Protein AF-A0A945YZU3-F1 (afdb_monomer)

Sequence (112 aa):
METIMIVDNDQYSHDFYNEMLEVTDYEVLSVYDGNEALSMLDGISPVLVVIDYLVLQNMALTISRTDGMCSGYIGNIPVIIAGNFSQQVIMVQTYLANRKHKKSQARFTCDT

Structure (mmCIF, N/CA/C/O backbone):
data_AF-A0A945YZU3-F1
#
_entry.id   AF-A0A945YZU3-F1
#
loop_
_atom_site.group_PDB
_atom_site.id
_atom_site.type_symbol
_atom_site.label_atom_id
_atom_site.label_alt_id
_atom_site.label_comp_id
_atom_site.label_asym_id
_atom_site.label_entity_id
_atom_site.label_seq_id
_atom_site.pdbx_PDB_ins_code
_atom_site.Cartn_x
_atom_site.Cartn_y
_atom_site.Cartn_z
_atom_site.occupancy
_atom_site.B_iso_or_equiv
_atom_site.auth_seq_id
_atom_site.auth_comp_id
_atom_site.auth_asym_id
_atom_site.auth_atom_id
_atom_site.pdbx_PDB_model_num
ATOM 1 N N . MET A 1 1 ? -5.868 -7.037 14.354 1.00 81.88 1 MET A N 1
ATOM 2 C CA . MET A 1 1 ? -5.514 -5.902 13.485 1.00 81.88 1 MET A CA 1
ATOM 3 C C . MET A 1 1 ? -5.880 -6.244 12.053 1.00 81.88 1 MET A C 1
ATOM 5 O O . MET A 1 1 ? -5.916 -7.428 11.729 1.00 81.88 1 MET A O 1
ATOM 9 N N . GLU A 1 2 ? -6.202 -5.247 11.229 1.00 93.88 2 GLU A N 1
ATOM 10 C CA . GLU A 1 2 ? -6.334 -5.431 9.775 1.00 93.88 2 GLU A CA 1
ATOM 11 C C . GLU A 1 2 ? -4.971 -5.168 9.112 1.00 93.88 2 GLU A C 1
ATOM 13 O O . GLU A 1 2 ? -4.250 -4.275 9.540 1.00 93.88 2 GLU A O 1
ATOM 18 N N . THR A 1 3 ? -4.603 -5.916 8.073 1.00 96.44 3 THR A N 1
ATOM 19 C CA . THR A 1 3 ? -3.285 -5.774 7.425 1.00 96.44 3 THR A CA 1
ATOM 20 C C . THR A 1 3 ? -3.387 -4.988 6.121 1.00 96.44 3 THR A C 1
ATOM 22 O O . THR A 1 3 ? -4.273 -5.254 5.305 1.00 96.44 3 THR A O 1
ATOM 25 N N . ILE A 1 4 ? -2.457 -4.062 5.895 1.00 97.25 4 ILE A N 1
ATOM 26 C CA . ILE A 1 4 ? -2.232 -3.388 4.614 1.00 97.25 4 ILE A CA 1
ATOM 27 C C . ILE A 1 4 ? -0.900 -3.886 4.062 1.00 97.25 4 ILE A C 1
ATOM 29 O O . ILE A 1 4 ? 0.132 -3.755 4.715 1.00 97.25 4 ILE A O 1
ATOM 33 N N . MET A 1 5 ? -0.922 -4.467 2.867 1.00 97.62 5 MET A N 1
ATOM 34 C CA . MET A 1 5 ? 0.294 -4.918 2.194 1.00 97.62 5 MET A CA 1
ATOM 35 C C . MET A 1 5 ? 0.854 -3.787 1.332 1.00 97.62 5 MET A C 1
ATOM 37 O O . MET A 1 5 ? 0.128 -3.243 0.499 1.00 97.62 5 MET A O 1
ATOM 41 N N . ILE A 1 6 ? 2.133 -3.472 1.506 1.00 97.44 6 ILE A N 1
ATOM 42 C CA . ILE A 1 6 ? 2.879 -2.520 0.680 1.00 97.44 6 ILE A CA 1
ATOM 43 C C . ILE A 1 6 ? 3.864 -3.321 -0.167 1.00 97.44 6 ILE A C 1
ATOM 45 O O . ILE A 1 6 ? 4.668 -4.076 0.373 1.00 97.44 6 ILE A O 1
ATOM 49 N N . VAL A 1 7 ? 3.772 -3.176 -1.486 1.00 95.75 7 VAL A N 1
ATOM 50 C CA . VAL A 1 7 ? 4.589 -3.877 -2.477 1.00 95.75 7 VAL A CA 1
ATOM 51 C C . VAL A 1 7 ? 5.430 -2.845 -3.215 1.00 95.75 7 VAL A C 1
ATOM 53 O O . VAL A 1 7 ? 4.964 -2.202 -4.158 1.00 95.75 7 VAL A O 1
ATOM 56 N N . ASP A 1 8 ? 6.654 -2.663 -2.743 1.00 95.50 8 ASP A N 1
ATOM 57 C CA . ASP A 1 8 ? 7.582 -1.631 -3.206 1.00 95.50 8 ASP A CA 1
ATOM 58 C C . ASP A 1 8 ? 9.017 -2.129 -2.993 1.00 95.50 8 ASP A C 1
ATOM 60 O O . ASP A 1 8 ? 9.299 -2.764 -1.978 1.00 95.50 8 ASP A O 1
ATOM 64 N N . ASN A 1 9 ? 9.929 -1.879 -3.929 1.00 95.00 9 ASN A N 1
ATOM 65 C CA . ASN A 1 9 ? 11.325 -2.291 -3.781 1.00 95.00 9 ASN A CA 1
ATOM 66 C C . ASN A 1 9 ? 12.188 -1.241 -3.056 1.00 95.00 9 ASN A C 1
ATOM 68 O O . ASN A 1 9 ? 13.370 -1.502 -2.816 1.00 95.00 9 ASN A O 1
ATOM 72 N N . ASP A 1 10 ? 11.618 -0.088 -2.691 1.00 95.38 10 ASP A N 1
ATOM 73 C CA . ASP A 1 10 ? 12.282 0.964 -1.921 1.00 95.38 10 ASP A CA 1
ATOM 74 C C . ASP A 1 10 ? 11.949 0.885 -0.417 1.00 95.38 10 ASP A C 1
ATOM 76 O O . ASP A 1 10 ? 10.794 0.992 0.002 1.00 95.38 10 ASP A O 1
ATOM 80 N N . GLN A 1 11 ? 12.985 0.760 0.423 1.00 96.44 11 GLN A N 1
ATOM 81 C CA . GLN A 1 11 ? 12.876 0.775 1.889 1.00 96.44 11 GLN A CA 1
ATOM 82 C C . GLN A 1 11 ? 12.208 2.058 2.407 1.00 96.44 11 GLN A C 1
ATOM 84 O O . GLN A 1 11 ? 11.461 2.001 3.382 1.00 96.44 11 GLN A O 1
ATOM 89 N N . TYR A 1 12 ? 12.431 3.202 1.751 1.00 96.00 12 TYR A N 1
ATOM 90 C CA . TYR A 1 12 ? 11.843 4.476 2.172 1.00 96.00 12 TYR A CA 1
ATOM 91 C C . TYR A 1 12 ? 10.308 4.427 2.200 1.00 96.00 12 TYR A C 1
ATOM 93 O O . TYR A 1 12 ? 9.680 4.934 3.130 1.00 96.00 12 TYR A O 1
ATOM 101 N N . SER A 1 13 ? 9.708 3.786 1.194 1.00 95.25 13 SER A N 1
ATOM 102 C CA . SER A 1 13 ? 8.258 3.614 1.082 1.00 95.25 13 SER A CA 1
ATOM 103 C C . SER A 1 13 ? 7.724 2.806 2.266 1.00 95.25 13 SER A C 1
ATOM 105 O O . SER A 1 13 ? 6.774 3.216 2.937 1.00 95.25 13 SER A O 1
ATOM 107 N N . HIS A 1 14 ? 8.400 1.704 2.602 1.00 97.12 14 HIS A N 1
ATOM 108 C CA . HIS A 1 14 ? 8.049 0.866 3.749 1.00 97.12 14 HIS A CA 1
ATOM 109 C C . HIS A 1 14 ? 8.159 1.609 5.074 1.00 97.12 14 HIS A C 1
ATOM 111 O O . HIS A 1 14 ? 7.229 1.539 5.879 1.00 97.12 14 HIS A O 1
ATOM 117 N N . ASP A 1 15 ? 9.254 2.332 5.300 1.00 98.00 15 ASP A N 1
ATOM 118 C CA . ASP A 1 15 ? 9.456 3.103 6.531 1.00 98.00 15 ASP A CA 1
ATOM 119 C C . ASP A 1 15 ? 8.351 4.154 6.696 1.00 98.00 15 ASP A C 1
ATOM 121 O O . ASP A 1 15 ? 7.732 4.251 7.758 1.00 98.00 15 ASP A O 1
ATOM 125 N N . PHE A 1 16 ? 8.027 4.869 5.614 1.00 97.56 16 PHE A N 1
ATOM 126 C CA . PHE A 1 16 ? 6.959 5.863 5.612 1.00 97.56 16 PHE A CA 1
ATOM 127 C C . PHE A 1 16 ? 5.594 5.255 5.947 1.00 97.56 16 PHE A C 1
ATOM 129 O O . PHE A 1 16 ? 4.863 5.806 6.770 1.00 97.56 16 PHE A O 1
ATOM 136 N N . TYR A 1 17 ? 5.215 4.136 5.319 1.00 97.31 17 TYR A N 1
ATOM 137 C CA . TYR A 1 17 ? 3.915 3.517 5.590 1.00 97.31 17 TYR A CA 1
ATOM 138 C C . TYR A 1 17 ? 3.823 2.974 7.016 1.00 97.31 17 TYR A C 1
ATOM 140 O O . TYR A 1 17 ? 2.761 3.101 7.628 1.00 97.31 17 TYR A O 1
ATOM 148 N N . ASN A 1 18 ? 4.914 2.416 7.551 1.00 97.38 18 ASN A N 1
ATOM 149 C CA . ASN A 1 18 ? 4.976 1.990 8.948 1.00 97.38 18 ASN A CA 1
ATOM 150 C C . ASN A 1 18 ? 4.749 3.175 9.895 1.00 97.38 18 ASN A C 1
ATOM 152 O O . ASN A 1 18 ? 3.865 3.094 10.743 1.00 97.38 18 ASN A O 1
ATOM 156 N N . GLU A 1 19 ? 5.457 4.294 9.707 1.00 97.44 19 GLU A N 1
ATOM 157 C CA . GLU A 1 19 ? 5.277 5.506 10.523 1.00 97.44 19 GLU A CA 1
ATOM 158 C C . GLU A 1 19 ? 3.860 6.089 10.373 1.00 97.44 19 GLU A C 1
ATOM 160 O O . GLU A 1 19 ? 3.184 6.389 11.359 1.00 97.44 19 GLU A O 1
ATOM 165 N N . MET A 1 20 ? 3.360 6.203 9.138 1.00 95.38 20 MET A N 1
ATOM 166 C CA . MET A 1 20 ? 2.036 6.768 8.855 1.00 95.38 20 MET A CA 1
ATOM 167 C C . MET A 1 20 ? 0.904 5.964 9.517 1.00 95.38 20 MET A C 1
ATOM 169 O O . MET A 1 20 ? -0.130 6.536 9.880 1.00 95.38 20 MET A O 1
ATOM 173 N N . LEU A 1 21 ? 1.066 4.645 9.638 1.00 95.31 21 LEU A N 1
ATOM 174 C CA . LEU A 1 21 ? 0.030 3.737 10.133 1.00 95.31 21 LEU A CA 1
ATOM 175 C C . LEU A 1 21 ? 0.249 3.271 11.576 1.00 95.31 21 LEU A C 1
ATOM 177 O O . LEU A 1 21 ? -0.672 2.677 12.136 1.00 95.31 21 LEU A O 1
ATOM 181 N N . GLU A 1 22 ? 1.378 3.609 12.203 1.00 94.50 22 GLU A N 1
ATOM 182 C CA . GLU A 1 22 ? 1.741 3.213 13.574 1.00 94.50 22 GLU A CA 1
ATOM 183 C C . GLU A 1 22 ? 0.645 3.541 14.604 1.00 94.50 22 GLU A C 1
ATOM 185 O O . GLU A 1 22 ? 0.366 2.762 15.513 1.00 94.50 22 GLU A O 1
ATOM 190 N N . VAL A 1 23 ? -0.027 4.685 14.441 1.00 90.94 23 VAL A N 1
ATOM 191 C CA . VAL A 1 23 ? -1.084 5.170 15.350 1.00 90.94 23 VAL A CA 1
ATOM 192 C C . VAL A 1 23 ? -2.493 4.704 14.962 1.00 90.94 23 VAL A C 1
ATOM 194 O O . VAL A 1 23 ? -3.494 5.285 15.395 1.00 90.94 23 VAL A O 1
ATOM 197 N N . THR A 1 24 ? -2.601 3.698 14.096 1.00 90.62 24 THR A N 1
ATOM 198 C CA . THR A 1 24 ? -3.874 3.177 13.584 1.00 90.62 24 THR A CA 1
ATOM 199 C C . THR A 1 24 ? -4.070 1.706 13.948 1.00 90.62 24 THR A C 1
ATOM 201 O O . THR A 1 24 ? -3.160 1.044 14.425 1.00 90.62 24 THR A O 1
ATOM 204 N N . ASP A 1 25 ? -5.263 1.164 13.687 1.00 91.75 25 ASP A N 1
ATOM 205 C CA . ASP A 1 25 ? -5.560 -0.264 13.886 1.00 91.75 25 ASP A CA 1
ATOM 206 C C . ASP A 1 25 ? -5.105 -1.145 12.699 1.00 91.75 25 ASP A C 1
ATOM 208 O O . ASP A 1 25 ? -5.605 -2.266 12.516 1.00 91.75 25 ASP A O 1
ATOM 212 N N . TYR A 1 26 ? -4.202 -0.622 11.862 1.00 94.94 26 TYR A N 1
ATOM 213 C CA . TYR A 1 26 ? -3.655 -1.308 10.698 1.00 94.94 26 TYR A CA 1
ATOM 214 C C . TYR A 1 26 ? -2.206 -1.724 10.934 1.00 94.94 26 TYR A C 1
ATOM 216 O O . TYR A 1 26 ? -1.389 -0.924 11.375 1.00 94.94 26 TYR A O 1
ATOM 224 N N . GLU A 1 27 ? -1.882 -2.960 10.573 1.00 96.12 27 GLU A N 1
ATOM 225 C CA . GLU A 1 27 ? -0.499 -3.431 10.475 1.00 96.12 27 GLU A CA 1
ATOM 226 C C . GLU A 1 27 ? -0.010 -3.316 9.034 1.00 96.12 27 GLU A C 1
ATOM 228 O O . GLU A 1 27 ? -0.741 -3.644 8.094 1.00 96.12 27 GLU A O 1
ATOM 233 N N . VAL A 1 28 ? 1.239 -2.892 8.862 1.00 97.38 28 VAL A N 1
ATOM 234 C CA . VAL A 1 28 ? 1.902 -2.851 7.558 1.00 97.38 28 VAL A CA 1
ATOM 235 C C . VAL A 1 28 ? 2.636 -4.163 7.321 1.00 97.38 28 VAL A C 1
ATOM 237 O O .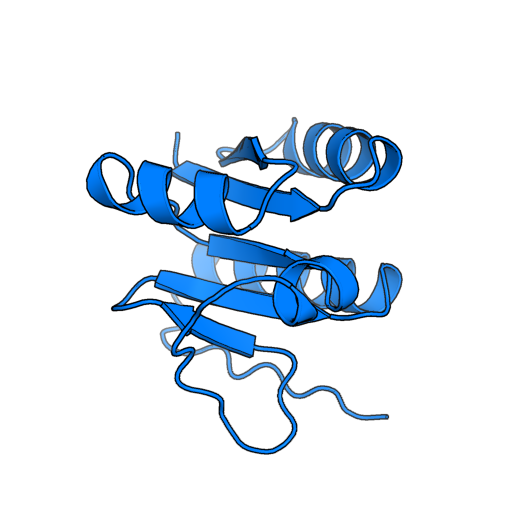 VAL A 1 28 ? 3.464 -4.582 8.126 1.00 97.38 28 VAL A O 1
ATOM 240 N N . LEU A 1 29 ? 2.344 -4.803 6.192 1.00 97.75 29 LEU A N 1
ATOM 241 C CA . LEU A 1 29 ? 3.128 -5.911 5.665 1.00 97.75 29 LEU A CA 1
ATOM 242 C C . LEU A 1 29 ? 3.967 -5.411 4.489 1.00 97.75 29 LEU A C 1
ATOM 244 O O . LEU A 1 29 ? 3.442 -5.183 3.399 1.00 97.75 29 LEU A O 1
ATOM 248 N N . SER A 1 30 ? 5.265 -5.257 4.724 1.00 97.56 30 SER A N 1
ATOM 249 C CA . SER A 1 30 ? 6.245 -4.862 3.714 1.00 97.56 30 SER A CA 1
ATOM 250 C C . SER A 1 30 ? 6.664 -6.049 2.853 1.00 97.56 30 SER A C 1
ATOM 252 O O . SER A 1 30 ? 7.171 -7.042 3.373 1.00 97.56 30 SER A O 1
ATOM 254 N N . VAL A 1 31 ? 6.487 -5.930 1.539 1.00 97.06 31 VAL A N 1
ATOM 255 C CA . VAL A 1 31 ? 6.923 -6.919 0.548 1.00 97.06 31 VAL A CA 1
ATOM 256 C C . VAL A 1 31 ? 7.705 -6.208 -0.555 1.00 97.06 31 VAL A C 1
ATOM 258 O O . VAL A 1 31 ? 7.276 -5.170 -1.053 1.00 97.06 31 VAL A O 1
ATOM 261 N N . TYR A 1 32 ? 8.861 -6.753 -0.935 1.00 95.25 32 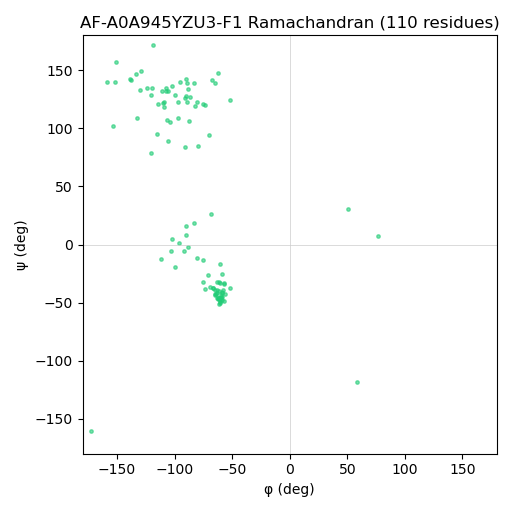TYR A N 1
ATOM 262 C CA . TYR A 1 32 ? 9.785 -6.100 -1.877 1.00 95.25 32 TYR A CA 1
ATOM 263 C C . TYR A 1 32 ? 9.674 -6.626 -3.307 1.00 95.25 32 TYR A C 1
ATOM 265 O O . TYR A 1 32 ? 10.093 -5.959 -4.253 1.00 95.25 32 TYR A O 1
ATOM 273 N N . ASP A 1 33 ? 9.100 -7.817 -3.468 1.00 92.06 33 ASP A N 1
ATOM 274 C CA . ASP A 1 33 ? 8.923 -8.476 -4.753 1.00 92.06 33 ASP A CA 1
ATOM 275 C C . ASP A 1 33 ? 7.440 -8.727 -5.043 1.00 92.06 33 ASP A C 1
ATOM 277 O O . ASP A 1 33 ? 6.678 -9.210 -4.202 1.00 92.06 33 ASP A O 1
ATOM 281 N N . GLY A 1 34 ? 7.020 -8.418 -6.269 1.00 88.94 34 GLY A N 1
ATOM 282 C CA . GLY A 1 34 ? 5.636 -8.612 -6.682 1.00 88.94 34 GLY A CA 1
ATOM 283 C C . GLY A 1 34 ? 5.205 -10.084 -6.669 1.00 88.94 34 GLY A C 1
ATOM 284 O O . GLY A 1 34 ? 4.094 -10.398 -6.258 1.00 88.94 34 GLY A O 1
ATOM 285 N N . ASN A 1 35 ? 6.054 -11.024 -7.080 1.00 88.69 35 ASN A N 1
ATOM 286 C CA . ASN A 1 35 ? 5.665 -12.438 -7.121 1.00 88.69 35 ASN A CA 1
ATOM 287 C C . ASN A 1 35 ? 5.633 -13.059 -5.715 1.00 88.69 35 ASN A C 1
ATOM 289 O O . ASN A 1 35 ? 4.778 -13.907 -5.434 1.00 88.69 35 ASN A O 1
ATOM 293 N N . GLU A 1 36 ? 6.508 -12.605 -4.814 1.00 92.06 36 GLU A N 1
ATOM 294 C CA . GLU A 1 36 ? 6.406 -12.905 -3.382 1.00 92.06 36 GLU A CA 1
ATOM 295 C C . GLU A 1 36 ? 5.067 -12.416 -2.818 1.00 92.06 36 GLU A C 1
ATOM 297 O O . GLU A 1 36 ? 4.351 -13.198 -2.187 1.00 92.06 36 GLU A O 1
ATOM 302 N N . ALA A 1 37 ? 4.675 -11.174 -3.125 1.00 92.62 37 ALA A N 1
ATOM 303 C CA . ALA A 1 37 ? 3.397 -10.620 -2.686 1.00 92.62 37 ALA A CA 1
ATOM 304 C C . ALA A 1 37 ? 2.214 -11.495 -3.133 1.00 92.62 37 ALA A C 1
ATOM 306 O O . ALA A 1 37 ? 1.341 -11.791 -2.320 1.00 92.62 37 ALA A O 1
ATOM 307 N N . LEU A 1 38 ? 2.210 -11.991 -4.378 1.00 89.19 38 LEU A N 1
ATOM 308 C CA . LEU A 1 38 ? 1.177 -12.928 -4.851 1.00 89.19 38 LEU A CA 1
ATOM 309 C C . LEU A 1 38 ? 1.142 -14.224 -4.075 1.00 89.19 38 LEU A C 1
ATOM 311 O O . LEU A 1 38 ? 0.068 -14.669 -3.686 1.00 89.19 38 LEU A O 1
ATOM 315 N N . SER A 1 39 ? 2.313 -14.815 -3.863 1.00 90.62 39 SER A N 1
ATOM 316 C CA . SER A 1 39 ? 2.428 -16.092 -3.166 1.00 90.62 39 SER A CA 1
ATOM 317 C C . SER A 1 39 ? 1.910 -15.976 -1.730 1.00 90.62 39 SER A C 1
ATOM 319 O O . SER A 1 39 ? 1.328 -16.917 -1.197 1.00 90.62 39 SER A O 1
ATOM 321 N N . MET A 1 40 ? 2.073 -14.806 -1.105 1.00 93.50 40 MET A N 1
ATOM 322 C CA . MET A 1 40 ? 1.527 -14.541 0.223 1.00 93.50 40 MET A CA 1
ATOM 323 C C . MET A 1 40 ? -0.004 -14.437 0.226 1.00 93.50 40 MET A C 1
ATOM 325 O O . MET A 1 40 ? -0.628 -14.919 1.172 1.00 93.50 40 MET A O 1
ATOM 329 N N . LEU A 1 41 ? -0.631 -13.871 -0.813 1.00 90.94 41 LEU A N 1
ATOM 330 C CA . LEU A 1 41 ? -2.092 -13.673 -0.868 1.00 90.94 41 LEU A CA 1
ATOM 331 C C . LEU A 1 41 ? -2.914 -14.975 -0.779 1.00 90.94 41 LEU A C 1
ATOM 333 O O . LEU A 1 41 ? -4.097 -14.914 -0.452 1.00 90.94 41 LEU A O 1
ATOM 337 N N . ASP A 1 42 ? -2.306 -16.144 -0.993 1.00 85.75 42 ASP A N 1
ATOM 338 C CA . ASP A 1 42 ? -2.961 -17.443 -0.780 1.00 85.75 42 ASP A CA 1
ATOM 339 C C . ASP A 1 42 ? -3.179 -17.773 0.712 1.00 85.75 42 ASP A C 1
ATOM 341 O O . ASP A 1 42 ? -4.086 -18.531 1.063 1.00 85.75 42 ASP A O 1
ATOM 345 N N . GLY A 1 43 ? -2.355 -17.212 1.604 1.00 88.25 43 GLY A N 1
ATOM 346 C CA . GLY A 1 43 ? -2.390 -17.461 3.051 1.00 88.25 43 GLY A CA 1
ATOM 347 C C . GLY A 1 43 ? -2.829 -16.264 3.894 1.00 88.25 43 GLY A C 1
ATOM 348 O O . GLY A 1 43 ? -3.129 -16.431 5.078 1.00 88.25 43 GLY A O 1
ATOM 349 N N . ILE A 1 44 ? -2.881 -15.067 3.306 1.00 91.00 44 ILE A N 1
ATOM 350 C CA . ILE A 1 44 ? -3.275 -13.831 3.988 1.00 91.00 44 ILE A CA 1
ATOM 351 C C . ILE A 1 44 ? -4.352 -13.074 3.211 1.00 91.00 44 ILE A C 1
ATOM 353 O O . ILE A 1 44 ? -4.404 -13.091 1.989 1.00 91.00 44 ILE A O 1
ATOM 357 N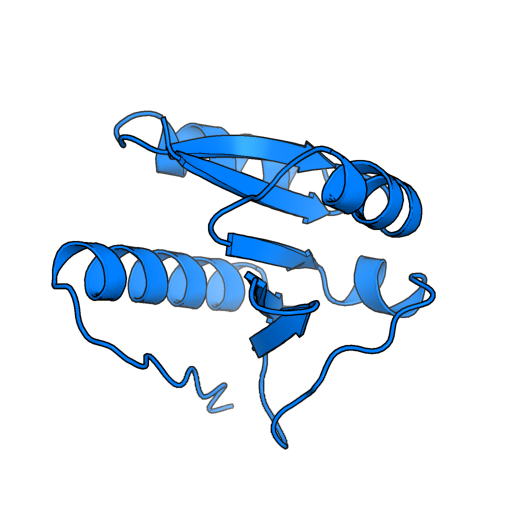 N . SER A 1 45 ? -5.216 -12.359 3.930 1.00 91.31 45 SER A N 1
ATOM 358 C CA . SER A 1 45 ? -6.243 -11.487 3.342 1.00 91.31 45 SER A CA 1
ATOM 359 C C . SER A 1 45 ? -6.042 -10.048 3.813 1.00 91.31 45 SER A C 1
ATOM 361 O O . SER A 1 45 ? -6.737 -9.608 4.734 1.00 91.31 45 SER A O 1
ATOM 363 N N . PRO A 1 46 ? -5.080 -9.308 3.226 1.00 95.50 46 PRO A N 1
ATOM 364 C CA . PRO A 1 46 ? -4.938 -7.890 3.508 1.00 95.50 46 PRO A CA 1
ATOM 365 C C . PRO A 1 46 ? -6.200 -7.140 3.072 1.00 95.50 46 PRO A C 1
ATOM 367 O O . PRO A 1 46 ? -6.864 -7.492 2.096 1.00 95.50 46 PRO A O 1
ATOM 370 N N . VAL A 1 47 ? -6.536 -6.077 3.797 1.00 94.81 47 VAL A N 1
ATOM 371 C CA . VAL A 1 47 ? -7.714 -5.252 3.491 1.00 94.81 47 VAL A CA 1
ATOM 372 C C . VAL A 1 47 ? -7.456 -4.245 2.375 1.00 94.81 47 VAL A C 1
ATOM 374 O O . VAL A 1 47 ? -8.398 -3.610 1.898 1.00 94.81 47 VAL A O 1
ATOM 377 N N . LEU A 1 48 ? -6.190 -4.079 1.997 1.00 95.00 48 LEU A N 1
ATOM 378 C CA . LEU A 1 48 ? -5.700 -3.250 0.906 1.00 95.00 48 LEU A CA 1
ATOM 379 C C . LEU A 1 48 ? -4.306 -3.745 0.501 1.00 95.00 48 LEU A C 1
ATOM 381 O O . LEU A 1 48 ? -3.482 -4.039 1.370 1.00 95.00 48 LEU A O 1
ATOM 385 N N . VAL A 1 49 ? -4.042 -3.778 -0.803 1.00 94.56 49 VAL A N 1
ATOM 386 C CA . VAL A 1 49 ? -2.686 -3.902 -1.353 1.00 94.56 49 VAL A CA 1
ATOM 387 C C . VAL A 1 49 ? -2.314 -2.581 -2.021 1.00 94.56 49 VAL A C 1
ATOM 389 O O . VAL A 1 49 ? -3.092 -2.027 -2.797 1.00 94.56 49 VAL A O 1
ATOM 392 N N . VAL A 1 50 ? -1.129 -2.068 -1.727 1.00 95.00 50 VAL A N 1
ATOM 393 C CA . VAL A 1 50 ? -0.563 -0.874 -2.354 1.00 95.00 50 VAL A CA 1
ATOM 394 C C . VAL A 1 50 ? 0.663 -1.318 -3.134 1.00 95.00 50 VAL A C 1
ATOM 396 O O . VAL A 1 50 ? 1.557 -1.916 -2.553 1.00 95.00 50 VAL A O 1
ATOM 399 N N . ILE A 1 51 ? 0.690 -1.078 -4.441 1.00 93.19 51 ILE A N 1
ATOM 400 C CA . ILE A 1 51 ? 1.762 -1.540 -5.327 1.00 93.19 51 ILE A CA 1
ATOM 401 C C . ILE A 1 51 ? 2.407 -0.327 -5.993 1.00 93.19 51 ILE A C 1
ATOM 403 O O . ILE A 1 51 ? 1.710 0.505 -6.590 1.00 93.19 51 ILE A O 1
ATOM 407 N N . ASP A 1 52 ? 3.731 -0.227 -5.915 1.00 92.12 52 ASP A N 1
ATOM 408 C CA . ASP A 1 52 ? 4.486 0.699 -6.753 1.00 92.12 52 ASP A CA 1
ATOM 409 C C . ASP A 1 52 ? 4.365 0.308 -8.238 1.00 92.12 52 ASP A C 1
ATOM 411 O O . ASP A 1 52 ? 4.401 -0.866 -8.625 1.00 92.12 52 ASP A O 1
ATOM 415 N N . TYR A 1 53 ? 4.202 1.305 -9.105 1.00 87.69 53 TYR A N 1
ATOM 416 C CA . TYR A 1 53 ? 3.978 1.059 -10.529 1.00 87.69 53 TYR A CA 1
ATOM 417 C C . TYR A 1 53 ? 5.156 0.353 -11.217 1.00 87.69 53 TYR A C 1
ATOM 419 O O . TYR A 1 53 ? 4.923 -0.427 -12.146 1.00 87.69 53 TYR A O 1
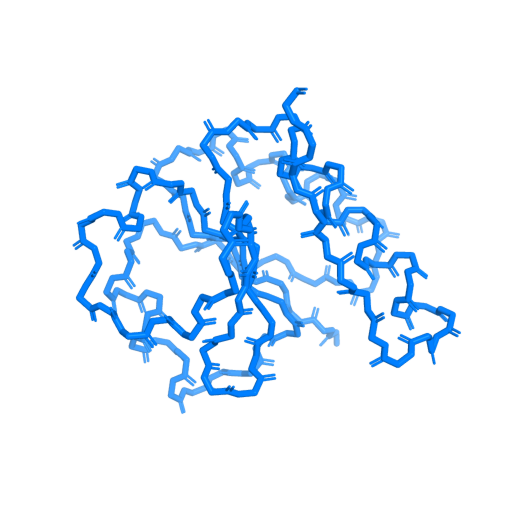ATOM 427 N N . LEU A 1 54 ? 6.399 0.599 -10.792 1.00 87.81 54 LEU A N 1
ATOM 428 C CA . LEU A 1 54 ? 7.578 -0.052 -11.366 1.00 87.81 54 LEU A CA 1
ATOM 429 C C . LEU A 1 54 ? 7.674 -1.511 -10.918 1.00 87.81 54 LEU A C 1
ATOM 431 O O . LEU A 1 54 ? 7.999 -2.371 -11.740 1.00 87.81 54 LEU A O 1
ATOM 435 N N . VAL A 1 55 ? 7.329 -1.818 -9.664 1.00 89.38 55 VAL A N 1
ATOM 436 C CA . VAL A 1 55 ? 7.252 -3.213 -9.197 1.00 89.38 55 VAL A CA 1
ATOM 437 C C . VAL A 1 55 ? 6.164 -3.980 -9.949 1.00 89.38 55 VAL A C 1
ATOM 439 O O . VAL A 1 55 ? 6.411 -5.089 -10.427 1.00 89.38 55 VAL A O 1
ATOM 442 N N . LEU A 1 56 ? 4.991 -3.367 -10.155 1.00 86.69 56 LEU A N 1
ATOM 443 C CA . LEU A 1 56 ? 3.891 -3.996 -10.890 1.00 86.69 56 LEU A CA 1
ATOM 444 C C . LEU A 1 56 ? 4.275 -4.409 -12.318 1.00 86.69 56 LEU A C 1
ATOM 446 O O . LEU A 1 56 ? 3.835 -5.459 -12.780 1.00 86.69 56 LEU A O 1
ATOM 450 N N . GLN A 1 57 ? 5.065 -3.603 -13.035 1.00 81.44 57 GLN A N 1
ATOM 451 C CA . GLN A 1 57 ? 5.462 -3.928 -14.415 1.00 81.44 57 GLN A CA 1
ATOM 452 C C . GLN A 1 57 ? 6.220 -5.257 -14.524 1.00 81.44 57 GLN A C 1
ATOM 454 O O . GLN A 1 57 ? 6.181 -5.896 -15.574 1.00 81.44 57 GLN A O 1
ATOM 459 N N . ASN A 1 58 ? 6.878 -5.678 -13.444 1.00 76.19 58 ASN A N 1
ATOM 460 C CA . ASN A 1 58 ? 7.664 -6.908 -13.382 1.00 76.19 58 ASN A CA 1
ATOM 461 C C . ASN A 1 58 ? 6.880 -8.093 -12.787 1.00 76.19 58 ASN A C 1
ATOM 463 O O . ASN A 1 58 ? 7.420 -9.189 -12.637 1.00 76.19 58 ASN A O 1
ATOM 467 N N . MET A 1 59 ? 5.610 -7.883 -12.441 1.00 79.62 59 MET A N 1
ATOM 468 C CA . MET A 1 59 ? 4.763 -8.834 -11.732 1.00 79.62 59 MET A CA 1
ATOM 469 C C . MET A 1 59 ? 3.837 -9.558 -12.717 1.00 79.62 59 MET A C 1
ATOM 471 O O . MET A 1 59 ? 3.125 -8.930 -13.504 1.00 79.62 59 MET A O 1
ATOM 475 N N . ALA A 1 60 ? 3.813 -10.892 -12.679 1.00 68.50 60 ALA A N 1
ATOM 476 C CA . ALA A 1 60 ? 2.960 -11.687 -13.563 1.00 68.50 60 ALA A CA 1
ATOM 477 C C . ALA A 1 60 ? 1.513 -11.711 -13.036 1.00 68.50 60 ALA A C 1
ATOM 479 O O . ALA A 1 60 ? 1.117 -12.625 -12.316 1.00 68.50 60 ALA A O 1
ATOM 480 N N . LEU A 1 61 ? 0.721 -10.687 -13.370 1.00 68.25 61 LEU A N 1
ATOM 481 C CA . LEU A 1 61 ? -0.596 -10.478 -12.767 1.00 68.25 61 LEU A CA 1
ATOM 482 C C . LEU A 1 61 ? -1.727 -10.153 -13.746 1.00 68.25 61 LEU A C 1
ATOM 484 O O . LEU A 1 61 ? -1.555 -9.410 -14.707 1.00 68.25 61 LEU A O 1
ATOM 488 N N . THR A 1 62 ? -2.935 -10.614 -13.400 1.00 65.00 62 THR A N 1
ATOM 489 C CA . THR A 1 62 ? -4.201 -10.150 -13.993 1.00 65.00 62 THR A CA 1
ATOM 490 C C . THR A 1 62 ? -4.932 -9.263 -12.987 1.00 65.00 62 THR A C 1
ATOM 492 O O . THR A 1 62 ? -5.725 -9.744 -12.181 1.00 65.00 62 THR A O 1
ATOM 495 N N . ILE A 1 63 ? -4.658 -7.957 -13.007 1.00 68.19 63 ILE A N 1
ATOM 496 C CA . ILE A 1 63 ? -5.450 -6.980 -12.248 1.00 68.19 63 ILE A CA 1
ATOM 497 C C . ILE A 1 63 ? -6.639 -6.570 -13.109 1.00 68.19 63 ILE A C 1
ATOM 499 O O . ILE A 1 63 ? -6.464 -6.119 -14.243 1.00 68.19 63 ILE A O 1
ATOM 503 N N . SER A 1 64 ? -7.848 -6.678 -12.558 1.00 63.78 64 SER A N 1
ATOM 504 C CA . SER A 1 64 ? -9.024 -6.061 -13.174 1.00 63.78 64 SER A CA 1
ATOM 505 C C . SER A 1 64 ? -8.905 -4.540 -13.034 1.00 63.78 64 SER A C 1
ATOM 507 O O . SER A 1 64 ? -9.197 -3.956 -11.990 1.00 63.78 64 SER A O 1
ATOM 509 N N . ARG A 1 65 ? -8.357 -3.901 -14.071 1.00 61.50 65 ARG A N 1
ATOM 510 C CA . ARG A 1 65 ? -8.178 -2.449 -14.129 1.00 61.50 65 ARG A CA 1
ATOM 511 C C . ARG A 1 65 ? -9.464 -1.781 -14.593 1.00 61.50 65 ARG A C 1
ATOM 513 O O . ARG A 1 65 ? -10.112 -2.243 -15.527 1.00 61.50 65 ARG A O 1
ATOM 520 N N . THR A 1 66 ? -9.794 -0.661 -13.971 1.00 54.56 66 THR A N 1
ATOM 521 C CA . THR A 1 66 ? -10.721 0.322 -14.534 1.00 54.56 66 THR A CA 1
ATOM 522 C C . THR A 1 66 ? -9.934 1.323 -15.382 1.00 54.56 66 THR A C 1
ATOM 524 O O . THR A 1 66 ? -8.828 1.712 -15.005 1.00 54.56 66 THR A O 1
ATOM 527 N N . ASP A 1 67 ? -10.474 1.709 -16.542 1.00 47.22 67 ASP A N 1
ATOM 528 C CA . ASP A 1 67 ? -9.784 2.578 -17.506 1.00 47.22 67 ASP A CA 1
ATOM 529 C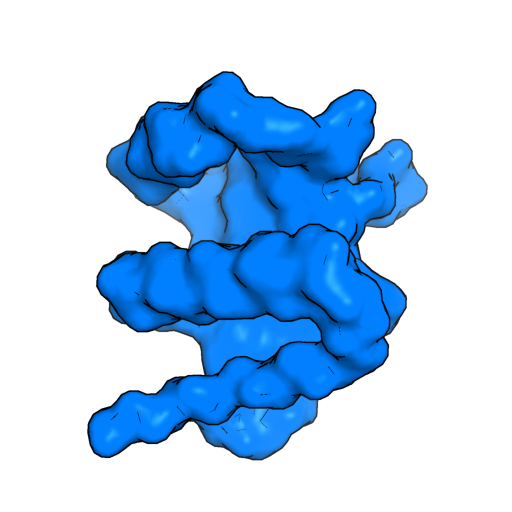 C . ASP A 1 67 ? -9.254 3.862 -16.842 1.00 47.22 67 ASP A C 1
ATOM 531 O O . ASP A 1 67 ? -9.998 4.593 -16.188 1.00 47.22 67 ASP A O 1
ATOM 535 N N . GLY A 1 68 ? -7.947 4.110 -16.988 1.00 54.16 68 GLY A N 1
ATOM 536 C CA . GLY A 1 68 ? -7.258 5.292 -16.454 1.00 54.16 68 GLY A CA 1
ATOM 537 C C . GLY A 1 68 ? -6.955 5.286 -14.949 1.00 54.16 68 GLY A C 1
ATOM 538 O O . GLY A 1 68 ? -6.514 6.308 -14.430 1.00 54.16 68 GLY A O 1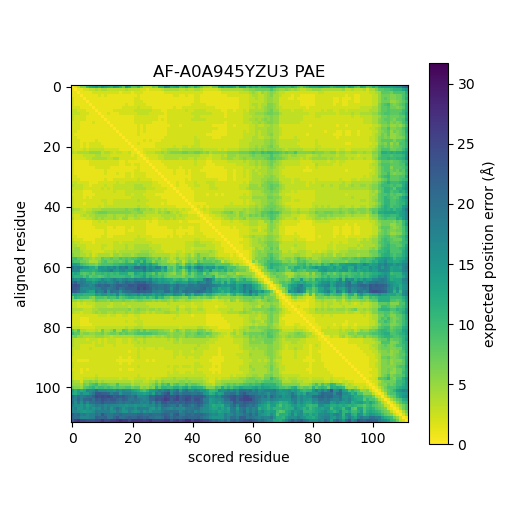
ATOM 539 N N . MET A 1 69 ? -7.182 4.187 -14.221 1.00 57.66 69 MET A N 1
ATOM 540 C CA . MET A 1 69 ? -7.160 4.228 -12.754 1.00 57.66 69 MET A CA 1
ATOM 541 C C . MET A 1 69 ? -5.922 3.599 -12.113 1.00 57.66 69 MET A C 1
ATOM 543 O O . MET A 1 69 ? -5.571 2.446 -12.355 1.00 57.66 69 MET A O 1
ATOM 547 N N . CYS A 1 70 ? -5.351 4.344 -11.168 1.00 66.50 70 CYS A N 1
ATOM 548 C CA . CYS A 1 70 ? -4.376 3.904 -10.174 1.00 66.50 70 CYS A CA 1
ATOM 549 C C . CYS A 1 70 ? -4.972 2.937 -9.130 1.00 66.50 70 CYS A C 1
ATOM 551 O O . CYS A 1 70 ? -4.558 2.921 -7.974 1.00 66.50 70 CYS A O 1
ATOM 553 N N . SER A 1 71 ? -6.026 2.196 -9.473 1.00 74.12 71 SER A N 1
ATOM 554 C CA . SER A 1 71 ? -6.689 1.260 -8.569 1.00 74.12 71 SER A CA 1
ATOM 555 C C . SER A 1 71 ? -7.317 0.093 -9.330 1.00 74.12 71 SER A C 1
ATOM 557 O O . SER A 1 71 ? -7.578 0.181 -10.531 1.00 74.12 71 SER A O 1
ATOM 559 N N . GLY A 1 72 ? -7.526 -1.020 -8.636 1.00 81.38 72 GLY A N 1
ATOM 560 C CA . GLY A 1 72 ? -8.105 -2.238 -9.193 1.00 81.38 72 GLY A CA 1
ATOM 561 C C . GLY A 1 72 ? -8.373 -3.271 -8.108 1.00 81.38 72 GLY A C 1
ATOM 562 O O . GLY A 1 72 ? -8.448 -2.930 -6.927 1.00 81.38 72 GLY A O 1
ATOM 563 N N . TYR A 1 73 ? -8.506 -4.533 -8.511 1.00 83.31 73 TYR A N 1
ATOM 564 C CA . TYR A 1 73 ? -8.700 -5.645 -7.582 1.00 83.31 73 TYR A CA 1
ATOM 565 C C . TYR A 1 73 ? -7.862 -6.865 -7.967 1.00 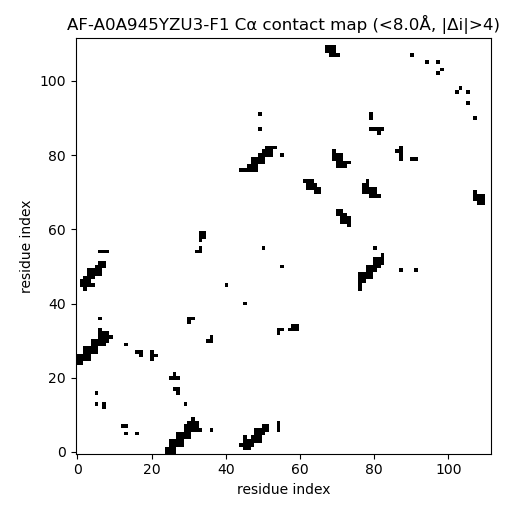83.31 73 TYR A C 1
ATOM 567 O O . TYR A 1 73 ? -7.765 -7.209 -9.152 1.00 83.31 73 TYR A O 1
ATOM 575 N N . ILE A 1 74 ? -7.321 -7.540 -6.948 1.00 84.00 74 ILE A N 1
ATOM 576 C CA . ILE A 1 74 ? -6.819 -8.919 -7.022 1.00 84.00 74 ILE A CA 1
ATOM 577 C C . ILE A 1 74 ? -7.844 -9.786 -6.285 1.00 84.00 74 ILE A C 1
ATOM 579 O O . ILE A 1 74 ? -7.996 -9.698 -5.066 1.00 84.00 74 ILE A O 1
ATOM 583 N N . GLY A 1 75 ? -8.626 -10.564 -7.036 1.00 84.25 75 GLY A N 1
ATOM 584 C CA . GLY A 1 75 ? -9.825 -11.204 -6.491 1.00 84.25 75 GLY A CA 1
ATOM 585 C C . GLY A 1 75 ? -10.803 -10.157 -5.944 1.00 84.25 75 GLY A C 1
ATOM 586 O O . GLY A 1 75 ? -11.263 -9.297 -6.689 1.00 84.25 75 GLY A O 1
ATOM 587 N N . ASN A 1 76 ? -11.090 -10.211 -4.639 1.00 85.00 76 ASN A N 1
ATOM 588 C CA . ASN A 1 76 ? -11.937 -9.236 -3.933 1.00 85.00 76 ASN A CA 1
ATOM 589 C C . ASN A 1 76 ? -11.134 -8.209 -3.115 1.00 85.00 76 ASN A C 1
ATOM 591 O O . ASN A 1 76 ? -11.722 -7.409 -2.385 1.00 85.00 76 ASN A O 1
ATOM 595 N N . ILE A 1 77 ? -9.804 -8.241 -3.200 1.00 88.88 77 ILE A N 1
ATOM 596 C CA . ILE A 1 77 ? -8.928 -7.364 -2.427 1.00 88.88 77 ILE A CA 1
ATOM 597 C C . ILE A 1 77 ? -8.700 -6.083 -3.234 1.00 88.88 77 ILE A C 1
ATOM 599 O O . ILE A 1 77 ? -8.247 -6.176 -4.379 1.00 88.88 77 ILE A O 1
ATOM 603 N N . PRO A 1 78 ? -9.016 -4.895 -2.685 1.00 90.19 78 PRO A N 1
ATOM 604 C CA . PRO A 1 78 ? -8.756 -3.642 -3.374 1.00 90.19 78 PRO A CA 1
ATOM 605 C C . PRO A 1 78 ? -7.251 -3.404 -3.486 1.00 90.19 78 PRO A C 1
ATOM 607 O O . PRO A 1 78 ? -6.489 -3.672 -2.554 1.00 90.19 78 PRO A O 1
ATOM 610 N N . VAL A 1 79 ? -6.844 -2.869 -4.631 1.00 90.06 79 VAL A N 1
ATOM 611 C CA . VAL A 1 79 ? -5.455 -2.551 -4.953 1.00 90.06 79 VAL A CA 1
ATOM 612 C C . VAL A 1 79 ? -5.349 -1.080 -5.329 1.00 90.06 79 VAL A C 1
ATOM 614 O O . VAL A 1 79 ? -6.152 -0.591 -6.123 1.00 90.06 79 VAL A O 1
ATOM 617 N N . ILE A 1 80 ? -4.347 -0.390 -4.792 1.00 91.50 80 ILE A N 1
ATOM 618 C CA . ILE A 1 80 ? -3.901 0.936 -5.237 1.00 91.50 80 ILE A CA 1
ATOM 619 C C . ILE A 1 80 ? -2.564 0.761 -5.961 1.00 91.50 80 ILE A C 1
ATOM 621 O O . ILE A 1 80 ? -1.677 0.076 -5.468 1.00 91.50 80 ILE A O 1
ATOM 625 N N . ILE A 1 81 ? -2.429 1.368 -7.137 1.00 88.19 81 ILE A N 1
ATOM 626 C CA . ILE A 1 81 ? -1.262 1.276 -8.017 1.00 88.19 81 ILE A CA 1
ATOM 627 C C . ILE A 1 81 ? -0.905 2.686 -8.461 1.00 88.19 81 ILE A C 1
ATOM 629 O O . ILE A 1 81 ? -1.612 3.246 -9.290 1.00 88.19 81 ILE A O 1
ATOM 633 N N . ALA A 1 82 ? 0.193 3.254 -7.988 1.00 82.81 82 ALA A N 1
ATOM 634 C CA . ALA A 1 82 ? 0.619 4.578 -8.435 1.00 82.81 82 ALA A CA 1
ATOM 635 C C . ALA A 1 82 ? 2.133 4.606 -8.631 1.00 82.81 82 ALA A C 1
ATOM 637 O O . ALA A 1 82 ? 2.862 3.992 -7.865 1.00 82.81 82 ALA A O 1
ATOM 638 N N . GLY A 1 83 ? 2.592 5.315 -9.666 1.00 79.75 83 GLY A N 1
ATOM 639 C CA . GLY A 1 83 ? 4.022 5.585 -9.881 1.00 79.75 83 GLY A CA 1
ATOM 640 C C . GLY A 1 83 ? 4.492 6.893 -9.241 1.00 79.75 83 GLY A C 1
ATOM 641 O O . GLY A 1 83 ? 5.673 7.212 -9.279 1.00 79.75 83 GLY A O 1
ATOM 642 N N . ASN A 1 84 ? 3.564 7.679 -8.687 1.00 86.81 84 ASN A N 1
ATOM 643 C CA . ASN A 1 84 ? 3.858 8.874 -7.910 1.00 86.81 84 ASN A CA 1
ATOM 644 C C . ASN A 1 84 ? 3.532 8.595 -6.439 1.00 86.81 84 ASN A C 1
ATOM 646 O O . ASN A 1 84 ? 2.373 8.355 -6.095 1.00 86.81 84 ASN A O 1
ATOM 650 N N . PHE A 1 85 ? 4.550 8.671 -5.581 1.00 87.69 85 PHE A N 1
ATOM 651 C CA . PHE A 1 85 ? 4.424 8.380 -4.154 1.00 87.69 85 PHE A CA 1
ATOM 652 C C . PHE A 1 85 ? 3.393 9.276 -3.451 1.00 87.69 85 PHE A C 1
ATOM 654 O O . PHE A 1 85 ? 2.523 8.784 -2.738 1.00 87.69 85 PHE A O 1
ATOM 661 N N . SER A 1 86 ? 3.401 10.588 -3.708 1.00 89.75 86 SER A N 1
ATOM 662 C CA . SER A 1 86 ? 2.438 11.519 -3.099 1.00 89.75 86 SER A CA 1
ATOM 663 C C . SER A 1 86 ? 0.991 11.190 -3.477 1.00 89.75 86 SER A C 1
ATOM 665 O O . SER A 1 86 ? 0.100 11.242 -2.629 1.00 89.75 86 SER A O 1
ATOM 667 N N . GLN A 1 87 ? 0.748 10.812 -4.734 1.00 86.62 87 GLN A N 1
ATOM 668 C CA . GLN A 1 87 ? -0.575 10.376 -5.183 1.00 86.62 87 GLN A CA 1
ATOM 669 C C . GLN A 1 87 ? -0.998 9.073 -4.494 1.00 86.62 87 GLN A C 1
ATOM 671 O O . GLN A 1 87 ? -2.139 8.962 -4.045 1.00 86.62 87 GLN A O 1
ATOM 676 N N . GLN A 1 88 ? -0.074 8.117 -4.365 1.00 90.38 88 GLN A N 1
ATOM 677 C CA . GLN A 1 88 ? -0.306 6.854 -3.666 1.00 90.38 88 GLN A CA 1
ATOM 678 C C . GLN A 1 88 ? -0.757 7.099 -2.218 1.00 90.38 88 GLN A C 1
ATOM 680 O O . GLN A 1 88 ? -1.797 6.588 -1.801 1.00 90.38 88 GLN A O 1
ATOM 685 N N . VAL A 1 89 ? -0.046 7.968 -1.491 1.00 92.81 89 VAL A N 1
ATOM 686 C CA . VAL A 1 89 ? -0.367 8.334 -0.103 1.00 92.81 89 VAL A CA 1
ATOM 687 C C . VAL A 1 89 ? -1.767 8.945 0.009 1.00 92.81 89 VAL A C 1
ATOM 689 O O . VAL A 1 89 ? -2.554 8.528 0.862 1.00 92.81 89 VAL A O 1
ATOM 692 N N . ILE A 1 90 ? -2.127 9.880 -0.880 1.00 91.56 90 ILE A N 1
ATOM 693 C CA . ILE A 1 90 ? -3.468 10.495 -0.900 1.00 91.56 90 ILE A CA 1
ATOM 694 C C . ILE A 1 90 ? -4.554 9.433 -1.112 1.00 91.56 90 ILE A C 1
ATOM 696 O O . ILE A 1 90 ? -5.588 9.447 -0.433 1.00 91.56 90 ILE A O 1
ATOM 700 N N . MET A 1 91 ? -4.335 8.496 -2.036 1.00 90.38 91 MET A N 1
ATOM 701 C CA . MET A 1 91 ? -5.287 7.419 -2.311 1.00 90.38 91 MET A CA 1
ATOM 702 C C . MET A 1 91 ? -5.450 6.482 -1.113 1.00 90.38 91 MET A C 1
ATOM 704 O O . MET A 1 91 ? -6.584 6.154 -0.754 1.00 90.38 91 MET A O 1
ATOM 708 N N . VAL A 1 92 ? -4.349 6.107 -0.454 1.00 92.56 92 VAL A N 1
ATOM 709 C CA . VAL A 1 92 ? -4.378 5.265 0.751 1.00 92.56 92 VAL A CA 1
ATOM 710 C C . VAL A 1 92 ? -5.151 5.967 1.864 1.00 92.56 92 VAL A C 1
ATOM 712 O O . VAL A 1 92 ? -6.115 5.409 2.386 1.00 92.56 92 VAL A O 1
ATOM 715 N N . GLN A 1 93 ? -4.827 7.222 2.180 1.00 92.12 93 GLN A N 1
ATOM 716 C CA . GLN A 1 93 ? -5.546 7.980 3.211 1.00 92.12 93 GLN A CA 1
ATOM 717 C C . GLN A 1 93 ? -7.045 8.107 2.897 1.00 92.12 93 GLN A C 1
ATOM 719 O O . GLN A 1 93 ? -7.890 7.906 3.776 1.00 92.12 93 GLN A O 1
ATOM 724 N N . THR A 1 94 ? -7.387 8.369 1.634 1.00 90.00 94 THR A N 1
ATOM 725 C CA . THR A 1 94 ? -8.781 8.461 1.177 1.00 90.00 94 THR A CA 1
ATOM 726 C C . THR A 1 94 ? -9.511 7.124 1.335 1.00 90.00 94 THR A C 1
ATOM 728 O O . THR A 1 94 ? -10.661 7.093 1.786 1.00 90.00 94 THR A O 1
ATOM 731 N N . TYR A 1 95 ? -8.855 6.006 1.011 1.00 90.31 95 TYR A N 1
ATOM 732 C CA . TYR A 1 95 ? -9.403 4.666 1.220 1.00 90.31 95 TYR A CA 1
ATOM 733 C C . TYR A 1 95 ? -9.690 4.398 2.696 1.00 90.31 95 TYR A C 1
ATOM 735 O O . TYR A 1 95 ? -10.814 4.026 3.048 1.00 90.31 95 TYR A O 1
ATOM 743 N N . LEU A 1 96 ? -8.716 4.654 3.569 1.00 90.75 96 LEU A N 1
ATOM 744 C CA . LEU A 1 96 ? -8.846 4.388 5.001 1.00 90.75 96 LEU A CA 1
ATOM 745 C C . LEU A 1 96 ? -9.927 5.259 5.651 1.00 90.75 96 LEU A C 1
ATOM 747 O O . LEU A 1 96 ? -10.711 4.759 6.463 1.00 90.75 96 LEU A O 1
ATOM 751 N N . ALA A 1 97 ? -10.038 6.529 5.255 1.00 89.19 97 ALA A N 1
ATOM 752 C CA . ALA A 1 97 ? -11.112 7.411 5.708 1.00 89.19 97 ALA A CA 1
ATOM 753 C C . ALA A 1 97 ? -12.498 6.885 5.286 1.00 89.19 97 ALA A C 1
ATOM 755 O O . ALA A 1 97 ? -13.413 6.792 6.108 1.00 89.19 97 ALA A O 1
ATOM 756 N N . ASN A 1 98 ? -12.659 6.471 4.026 1.00 87.06 98 ASN A N 1
ATOM 757 C CA . ASN A 1 98 ? -13.931 5.940 3.525 1.00 87.06 98 ASN A CA 1
ATOM 758 C C . ASN A 1 98 ? -14.321 4.606 4.178 1.00 87.06 98 ASN A C 1
ATOM 760 O O . ASN A 1 98 ? -15.502 4.402 4.488 1.00 87.06 98 ASN A O 1
ATOM 764 N N . ARG A 1 99 ? -13.340 3.732 4.444 1.00 85.75 99 ARG A N 1
ATOM 765 C CA . ARG A 1 99 ? -13.538 2.451 5.140 1.00 85.75 99 ARG A CA 1
ATOM 766 C C . ARG A 1 99 ? -14.038 2.662 6.569 1.00 85.75 99 ARG A C 1
ATOM 768 O O . ARG A 1 99 ? -15.037 2.051 6.948 1.00 85.75 99 ARG A O 1
ATOM 775 N N . LYS A 1 100 ? -13.437 3.593 7.327 1.00 79.19 100 LYS A N 1
ATOM 776 C CA . LYS A 1 100 ? -13.910 3.968 8.678 1.00 79.19 100 LYS A CA 1
ATOM 777 C C . LYS A 1 100 ? -15.371 4.437 8.678 1.00 79.19 100 LYS A C 1
ATOM 779 O O . LYS A 1 100 ? -16.111 4.153 9.616 1.00 79.19 100 LYS A O 1
ATOM 784 N N . HIS A 1 101 ? -15.816 5.093 7.606 1.00 76.44 101 HIS A N 1
ATOM 785 C CA . HIS A 1 101 ? -17.197 5.560 7.448 1.00 76.44 101 HIS A CA 1
ATOM 786 C C . HIS A 1 101 ? -18.147 4.554 6.767 1.00 76.44 101 HIS A C 1
ATOM 788 O O . HIS A 1 101 ? -19.282 4.922 6.461 1.00 76.44 101 HIS A O 1
ATOM 794 N N . LYS A 1 102 ? -17.719 3.302 6.528 1.00 69.56 102 LYS A N 1
ATOM 795 C CA . LYS A 1 102 ? -18.497 2.240 5.849 1.00 69.56 102 LYS A CA 1
ATOM 796 C C . LYS A 1 102 ? -19.107 2.674 4.506 1.00 69.56 102 LYS A C 1
ATOM 798 O O . LYS A 1 102 ? -20.170 2.188 4.117 1.00 69.56 102 LYS A O 1
ATOM 803 N N . LYS A 1 103 ? -18.456 3.590 3.782 1.00 58.19 103 LYS A N 1
ATOM 804 C CA . LYS A 1 103 ? -18.896 3.967 2.431 1.00 58.19 103 LYS A CA 1
ATOM 805 C C . LYS A 1 103 ? -18.512 2.846 1.466 1.00 58.19 103 LYS A C 1
ATOM 807 O O . LYS A 1 103 ? -17.343 2.491 1.366 1.00 58.19 103 LYS A O 1
ATOM 812 N N . SER A 1 104 ? -19.504 2.267 0.792 1.00 49.62 104 SER A N 1
ATOM 813 C CA . SER A 1 104 ? -19.392 0.954 0.149 1.00 49.62 104 SER A CA 1
ATOM 814 C C . SER A 1 104 ? -18.595 0.905 -1.156 1.00 49.62 104 SER A C 1
ATOM 816 O O . SER A 1 104 ? -18.246 -0.194 -1.563 1.00 49.62 104 SER A O 1
ATOM 818 N N . GLN A 1 105 ? -18.259 2.019 -1.809 1.00 51.28 105 GLN A N 1
ATOM 819 C CA . GLN A 1 105 ? -17.414 2.013 -3.012 1.00 51.28 105 GLN A CA 1
ATOM 820 C C . GLN A 1 105 ? -16.686 3.354 -3.143 1.00 51.28 105 GLN A C 1
ATOM 822 O O . GLN A 1 105 ? -17.276 4.347 -3.565 1.00 51.28 105 GLN A O 1
ATOM 827 N N . ALA A 1 106 ? -15.406 3.400 -2.779 1.00 47.31 106 ALA A N 1
ATOM 828 C CA . ALA A 1 106 ? -14.546 4.513 -3.159 1.00 47.31 106 ALA A CA 1
ATOM 829 C C . ALA A 1 106 ? -13.952 4.193 -4.538 1.00 47.31 106 ALA A C 1
ATOM 831 O O . ALA A 1 106 ? -13.114 3.305 -4.668 1.00 47.31 106 ALA A O 1
ATOM 832 N N . ARG A 1 107 ? -14.437 4.873 -5.581 1.00 51.34 107 ARG A N 1
ATOM 833 C CA . ARG A 1 107 ? -13.761 4.919 -6.884 1.00 51.34 107 ARG A CA 1
ATOM 834 C C . ARG A 1 107 ? -12.672 5.981 -6.793 1.00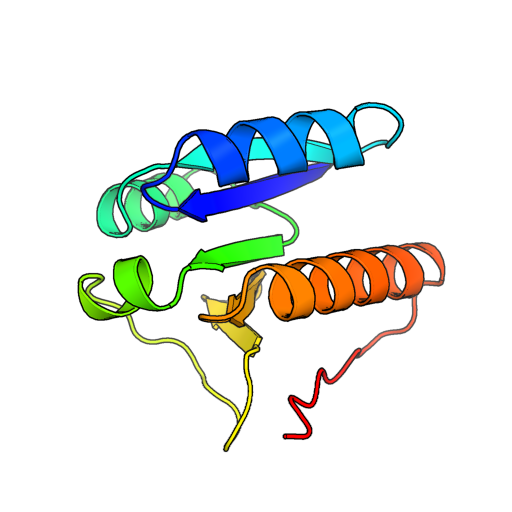 51.34 107 ARG A C 1
ATOM 836 O O . ARG A 1 107 ? -12.989 7.139 -6.541 1.00 51.34 107 ARG A O 1
ATOM 843 N N . PHE A 1 108 ? -11.418 5.587 -6.982 1.00 54.78 108 PHE A N 1
ATOM 844 C CA . PHE A 1 108 ? -10.284 6.507 -6.976 1.00 54.78 108 PHE A CA 1
ATOM 845 C C . PHE A 1 108 ? -9.929 6.874 -8.417 1.00 54.78 108 PHE A C 1
ATOM 847 O O . PHE A 1 108 ? -9.440 6.025 -9.164 1.00 54.78 108 PHE A O 1
ATOM 854 N N . THR A 1 109 ? -10.208 8.114 -8.820 1.00 47.78 109 THR A N 1
ATOM 855 C CA . THR A 1 109 ? -9.743 8.680 -10.094 1.00 47.78 109 THR A CA 1
ATOM 856 C C . THR A 1 109 ? -8.377 9.322 -9.895 1.00 47.78 109 THR A C 1
ATOM 858 O O . THR A 1 109 ? -8.153 10.052 -8.932 1.00 47.78 109 THR A O 1
ATOM 861 N N . CYS A 1 110 ? -7.454 9.028 -10.806 1.00 48.88 110 CYS A N 1
ATOM 862 C CA . CYS A 1 110 ? -6.205 9.761 -10.938 1.00 48.88 110 CYS A CA 1
ATOM 863 C C . CYS A 1 110 ? -6.439 10.879 -11.940 1.00 48.88 110 CYS A C 1
ATOM 865 O O . CYS A 1 110 ? -6.195 10.697 -13.128 1.00 48.88 110 CYS A O 1
ATOM 867 N N . ASP A 1 111 ? -6.980 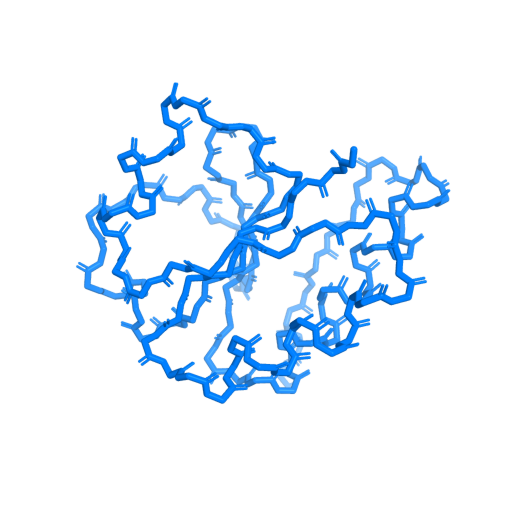12.001 -11.476 1.00 44.94 111 ASP A N 1
ATOM 868 C CA . ASP A 1 111 ? -7.023 13.193 -12.315 1.00 44.94 111 ASP A CA 1
ATOM 869 C C . ASP A 1 111 ? -5.596 13.764 -12.393 1.00 44.94 111 ASP A C 1
ATOM 871 O O . ASP A 1 111 ? -4.966 14.026 -11.364 1.00 44.94 111 ASP A O 1
ATOM 875 N N . THR A 1 112 ? -5.073 13.836 -13.621 1.00 41.06 112 THR A N 1
ATOM 876 C CA . THR A 1 112 ? -3.783 14.441 -14.007 1.00 41.06 112 THR A CA 1
ATOM 877 C C . THR A 1 112 ? -3.799 15.953 -13.906 1.00 41.06 112 THR A C 1
ATOM 879 O O . THR A 1 112 ? -4.807 16.538 -14.369 1.00 41.06 112 THR A O 1
#

Radius of gyration: 12.93 Å; Cα contacts (8 Å, |Δi|>4): 164; chains: 1; bounding box: 32×32×33 Å

Mean predicted aligned error: 5.76 Å

pLDDT: mean 84.02, std 15.04, range [41.06, 98.0]

Secondary structure (DSSP, 8-state):
-EEEEEE-S-HHHHHHHHHHHTTTTEEEEEES-HHHHHHHHTT---SEEEEEHHHHHTS----EEPTT-SEEEETTEEEEEESSHHHHHHHHHHHHHHHHTT-S--------

Nearest PDB structures (foldseek):
  3hv2-assembly1_B  TM=8.890E-01  e=3.841E-02  Pseudomonas protegens Pf-5
  2zwm-assembly1_B  TM=5.654E-01  e=1.769E-03  Bacillus subtilis
  3rqi-assembly1_A-2  TM=8.551E-01  e=3.841E-02  Burkholderia pseudomallei 1710b
  2qzj-assembly5_E  TM=8.760E-01  e=6.925E-02  Clostridioides difficile 630
  6lgq-assembly1_D  TM=5.584E-01  e=1.037E-02  Escherichia coli

Foldseek 3Di:
DAEEEEEALDPVLVVVVCVVCVPDPYDYHYHDAQQVVVVCVVPDQHQEYEHEQVRVVVHPDDFPDDPQAQWTDDVNRIYGYDNDSVLSVVVVVVVVVCVVVPPPDDDDHDDD

Solvent-accessible surface area (backbone atoms only — not comparable to full-atom values): 6466 Å² total; per-residue (Å²): 122,50,36,35,34,39,33,39,75,49,67,66,61,49,54,49,51,43,63,74,32,65,91,50,73,47,44,72,43,80,31,60,43,48,62,59,48,56,65,45,53,82,81,47,81,45,74,30,38,38,34,32,41,73,45,50,76,77,31,96,72,83,62,57,67,51,93,80,37,43,33,35,28,58,87,91,31,44,31,40,36,36,80,45,69,72,58,40,52,54,51,52,55,52,50,55,55,36,56,77,68,67,54,92,76,85,82,65,78,62,83,128